Protein AF-A0A3E1ER73-F1 (afdb_monomer_lite)

Structure (mmCIF, N/CA/C/O backbone):
data_AF-A0A3E1ER73-F1
#
_entry.id   AF-A0A3E1ER73-F1
#
loop_
_atom_site.group_PDB
_atom_site.id
_atom_site.type_symbol
_atom_site.label_atom_id
_atom_site.label_alt_id
_atom_site.label_comp_id
_atom_site.label_asym_id
_atom_site.label_entity_id
_atom_site.label_seq_id
_atom_site.pdbx_PDB_ins_code
_atom_site.Cartn_x
_atom_site.Cartn_y
_atom_site.Cartn_z
_atom_site.occupancy
_atom_site.B_iso_or_equiv
_atom_site.auth_seq_id
_atom_site.auth_comp_id
_atom_site.auth_asym_id
_atom_site.auth_atom_id
_atom_site.pdbx_PDB_model_num
ATOM 1 N N . MET A 1 1 ? -2.508 5.235 -1.436 1.00 61.06 1 MET A N 1
ATOM 2 C CA . MET A 1 1 ? -1.107 4.913 -1.070 1.00 61.06 1 MET A CA 1
ATOM 3 C C . MET A 1 1 ? -0.558 3.942 -2.096 1.00 61.06 1 MET A C 1
ATOM 5 O O . MET A 1 1 ? -1.383 3.211 -2.643 1.00 61.06 1 MET A O 1
ATOM 9 N N . GLU A 1 2 ? 0.737 4.013 -2.421 1.00 75.44 2 GLU A N 1
ATOM 10 C CA . GLU A 1 2 ?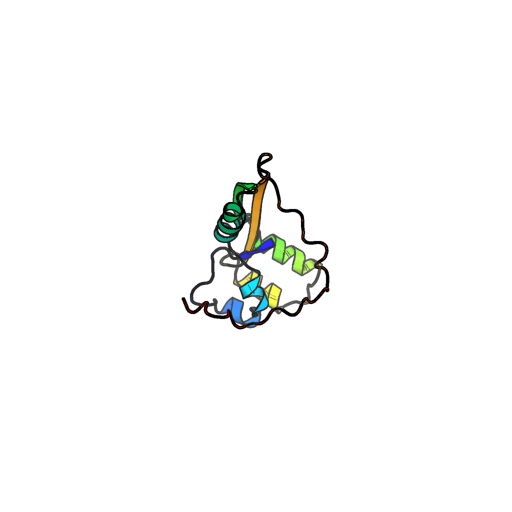 1.402 3.049 -3.317 1.00 75.44 2 GLU A CA 1
ATOM 11 C C . GLU A 1 2 ? 1.286 1.654 -2.718 1.00 75.44 2 GLU A C 1
ATOM 13 O O . GLU A 1 2 ? 1.364 1.490 -1.499 1.00 75.44 2 GLU A O 1
ATOM 18 N N . VAL A 1 3 ? 0.972 0.683 -3.561 1.00 81.62 3 VAL A N 1
ATOM 19 C CA . VAL A 1 3 ? 0.449 -0.607 -3.119 1.00 81.62 3 VAL A CA 1
ATOM 20 C C . VAL A 1 3 ? 0.547 -1.644 -4.220 1.00 81.62 3 VAL A C 1
ATOM 22 O O . VAL A 1 3 ? 0.781 -1.331 -5.391 1.00 81.62 3 VAL A O 1
ATOM 25 N N . LEU A 1 4 ? 0.271 -2.876 -3.809 1.00 80.62 4 LEU A N 1
ATOM 26 C CA . LEU A 1 4 ? 0.076 -4.009 -4.684 1.00 80.62 4 LEU A CA 1
ATOM 27 C C . LEU A 1 4 ? -1.367 -4.139 -5.184 1.00 80.62 4 LEU A C 1
ATOM 29 O O . LEU A 1 4 ? -2.314 -3.780 -4.485 1.00 80.62 4 LEU A O 1
ATOM 33 N N . THR A 1 5 ? -1.543 -4.720 -6.369 1.00 79.31 5 THR A N 1
ATOM 34 C CA . THR A 1 5 ? -2.850 -5.177 -6.866 1.00 79.31 5 THR A CA 1
ATOM 35 C C . THR A 1 5 ? -3.342 -6.405 -6.089 1.00 79.31 5 THR A C 1
ATOM 37 O O . THR A 1 5 ? -4.526 -6.488 -5.764 1.00 79.31 5 THR A O 1
ATOM 40 N N . ASP A 1 6 ? -2.431 -7.317 -5.737 1.00 83.25 6 ASP A N 1
ATOM 41 C CA . ASP A 1 6 ? -2.669 -8.500 -4.897 1.00 83.25 6 ASP A CA 1
ATOM 42 C C . ASP A 1 6 ? -1.445 -8.782 -4.006 1.00 83.25 6 ASP A C 1
ATOM 44 O O . ASP A 1 6 ? -0.346 -8.327 -4.317 1.00 83.25 6 ASP A O 1
ATOM 48 N N . GLU A 1 7 ? -1.611 -9.504 -2.895 1.00 86.69 7 GLU A N 1
ATOM 49 C CA . GLU A 1 7 ? -0.478 -9.847 -2.026 1.00 86.69 7 GLU A CA 1
ATOM 50 C C . GLU A 1 7 ? 0.552 -10.701 -2.776 1.00 86.69 7 GLU A C 1
ATOM 52 O O . GLU A 1 7 ? 0.225 -11.641 -3.501 1.00 86.69 7 GLU A O 1
ATOM 57 N N . MET A 1 8 ? 1.828 -10.384 -2.577 1.00 82.00 8 MET A N 1
ATOM 58 C CA . MET A 1 8 ? 2.925 -11.130 -3.182 1.00 82.00 8 MET A CA 1
ATOM 59 C C . MET A 1 8 ? 3.358 -12.260 -2.251 1.00 82.00 8 MET A C 1
ATOM 61 O O . MET A 1 8 ? 4.147 -12.041 -1.336 1.00 82.00 8 MET A O 1
ATOM 65 N N . GLU A 1 9 ? 2.824 -13.462 -2.473 1.00 70.50 9 GLU A N 1
ATOM 66 C CA . GLU A 1 9 ? 3.068 -14.615 -1.591 1.00 70.50 9 GLU A CA 1
ATOM 67 C C . GLU A 1 9 ? 4.247 -15.499 -2.039 1.00 70.50 9 GLU A C 1
ATOM 69 O O . GLU A 1 9 ? 4.930 -16.064 -1.187 1.00 70.50 9 GLU A O 1
ATOM 74 N N . ASP A 1 10 ? 4.546 -15.570 -3.345 1.00 69.56 10 ASP A N 1
ATOM 75 C CA . ASP A 1 10 ? 5.450 -16.605 -3.877 1.00 69.56 10 ASP A CA 1
ATOM 76 C C . ASP A 1 10 ? 6.675 -16.074 -4.637 1.00 69.56 10 ASP A C 1
ATOM 78 O O . ASP A 1 10 ? 7.819 -16.313 -4.242 1.00 69.56 10 ASP A O 1
ATOM 82 N N . VAL A 1 11 ? 6.472 -15.395 -5.772 1.00 81.31 11 VAL A N 1
ATOM 83 C CA . VAL A 1 11 ? 7.566 -15.030 -6.686 1.00 81.31 11 VAL A CA 1
ATOM 84 C C . VAL A 1 11 ? 7.455 -13.574 -7.100 1.00 81.31 11 VAL A C 1
ATOM 86 O O . VAL A 1 11 ? 6.492 -13.170 -7.746 1.00 81.31 11 VAL A O 1
ATOM 89 N N . LEU A 1 12 ? 8.495 -12.804 -6.781 1.00 84.81 12 LEU A N 1
ATOM 90 C CA . LEU A 1 12 ? 8.686 -11.442 -7.267 1.00 84.81 12 LEU A CA 1
ATOM 91 C C . LEU A 1 12 ? 8.869 -11.450 -8.800 1.00 84.81 12 LEU A C 1
ATOM 93 O O . LEU A 1 12 ? 9.846 -12.050 -9.278 1.00 84.81 12 LEU A O 1
ATOM 97 N N . PRO A 1 13 ? 7.972 -10.798 -9.573 1.00 88.56 13 PRO A N 1
ATOM 98 C CA . PRO A 1 13 ? 8.114 -10.663 -11.017 1.00 88.56 13 PRO A CA 1
ATOM 99 C C . PRO A 1 13 ? 9.475 -10.085 -11.408 1.00 88.56 13 PRO A C 1
ATOM 101 O O . PRO A 1 13 ? 9.998 -9.189 -10.745 1.00 88.56 13 PRO A O 1
ATOM 104 N N . GLU A 1 14 ? 10.051 -10.596 -12.500 1.00 89.19 14 GLU A N 1
ATOM 105 C CA . GLU A 1 14 ? 11.415 -10.251 -12.929 1.00 89.19 14 GLU A CA 1
ATOM 106 C C . GLU A 1 14 ? 11.610 -8.740 -13.084 1.00 89.19 14 GLU A C 1
ATOM 108 O O . GLU A 1 14 ? 12.609 -8.192 -12.623 1.00 89.19 14 GLU A O 1
ATOM 113 N N . HIS A 1 15 ? 10.629 -8.056 -13.680 1.00 89.75 15 HIS A N 1
ATOM 114 C CA . HIS A 1 15 ? 10.697 -6.621 -13.945 1.00 89.75 15 HIS A CA 1
ATOM 115 C C . HIS A 1 15 ? 10.684 -5.768 -12.674 1.00 89.75 15 HIS A C 1
ATOM 117 O O . HIS A 1 15 ? 11.115 -4.624 -12.732 1.00 89.75 15 HIS A O 1
ATOM 123 N N . LEU A 1 16 ? 10.254 -6.307 -11.528 1.00 90.00 16 LEU A N 1
ATOM 124 C CA . LEU A 1 16 ? 10.272 -5.592 -10.251 1.00 90.00 16 LEU A CA 1
ATOM 125 C C . LEU A 1 16 ? 11.613 -5.736 -9.516 1.00 90.00 16 LEU A C 1
ATOM 127 O O . LEU A 1 16 ? 11.948 -4.888 -8.693 1.00 90.00 16 LEU A O 1
ATOM 131 N N . ARG A 1 17 ? 12.418 -6.768 -9.809 1.00 88.31 17 ARG A N 1
ATOM 132 C CA . ARG A 1 17 ? 13.592 -7.142 -8.992 1.00 88.31 17 ARG A CA 1
ATOM 133 C C . ARG A 1 17 ? 14.643 -6.055 -8.827 1.00 88.31 17 ARG A C 1
ATOM 135 O O . ARG A 1 17 ? 15.258 -5.974 -7.773 1.00 88.31 17 ARG A O 1
ATOM 142 N N . ALA A 1 18 ? 14.878 -5.255 -9.864 1.00 85.88 18 ALA A N 1
ATOM 143 C CA . ALA A 1 18 ? 15.914 -4.222 -9.837 1.00 85.88 18 ALA A CA 1
ATOM 144 C C . ALA A 1 18 ? 15.552 -3.025 -8.940 1.00 85.88 18 ALA A C 1
ATOM 146 O O . ALA A 1 18 ? 16.434 -2.264 -8.551 1.00 85.88 18 ALA A O 1
ATOM 147 N N . TRP A 1 19 ? 14.264 -2.857 -8.637 1.00 88.81 19 TRP A N 1
ATOM 148 C CA . TRP A 1 19 ? 13.731 -1.765 -7.822 1.00 88.81 19 TRP A CA 1
ATOM 149 C C . TRP A 1 19 ? 13.231 -2.241 -6.451 1.00 88.81 19 TRP A C 1
ATOM 151 O O . TRP A 1 19 ? 13.211 -1.467 -5.499 1.00 88.81 19 TRP A O 1
ATOM 161 N N . TRP A 1 20 ? 12.845 -3.512 -6.336 1.00 86.81 20 TRP A N 1
ATOM 162 C CA . TRP A 1 20 ? 12.260 -4.077 -5.127 1.00 86.81 20 TRP A CA 1
ATOM 163 C C . TRP A 1 20 ? 13.276 -4.214 -3.988 1.00 86.81 20 TRP A C 1
ATOM 165 O O . TRP A 1 20 ? 14.303 -4.880 -4.130 1.00 86.81 20 TRP A O 1
ATOM 175 N N . THR A 1 21 ? 12.953 -3.646 -2.829 1.00 85.88 21 THR A N 1
ATOM 176 C CA . THR A 1 21 ? 13.719 -3.777 -1.582 1.00 85.88 21 THR A CA 1
ATOM 177 C C . THR A 1 21 ? 12.843 -4.337 -0.455 1.00 85.88 21 THR A C 1
ATOM 179 O O . THR A 1 21 ? 11.637 -4.540 -0.617 1.00 85.88 21 THR A O 1
ATOM 182 N N . GLU A 1 22 ? 13.442 -4.599 0.710 1.00 74.00 22 GLU A N 1
ATOM 183 C CA . GLU A 1 22 ? 12.699 -5.047 1.898 1.00 74.00 22 GLU A CA 1
ATOM 184 C C . GLU A 1 22 ? 11.661 -4.014 2.373 1.00 74.00 22 GLU A C 1
ATOM 186 O O . GLU A 1 22 ? 10.636 -4.391 2.938 1.00 74.00 22 GLU A O 1
ATOM 191 N N . GLU A 1 23 ? 11.858 -2.722 2.087 1.00 78.25 23 GLU A N 1
ATOM 192 C CA . GLU A 1 23 ? 10.910 -1.671 2.468 1.00 78.25 23 GLU A CA 1
ATOM 193 C C . GLU A 1 23 ? 9.569 -1.802 1.732 1.00 78.25 23 GLU A C 1
ATOM 195 O O . GLU A 1 23 ? 8.512 -1.650 2.352 1.00 78.25 23 GLU A O 1
ATOM 200 N N . GLN A 1 24 ? 9.580 -2.141 0.435 1.00 79.38 24 GLN A N 1
ATOM 201 C CA . GLN A 1 24 ? 8.349 -2.370 -0.334 1.00 79.38 24 GLN A CA 1
ATOM 202 C C . GLN A 1 24 ? 7.587 -3.588 0.191 1.00 79.38 24 GLN A C 1
ATOM 204 O O . GLN A 1 24 ? 6.363 -3.540 0.299 1.00 79.38 24 GLN A O 1
ATOM 209 N N . LEU A 1 25 ? 8.298 -4.648 0.594 1.00 72.88 25 LEU A N 1
ATOM 210 C CA . LEU A 1 25 ? 7.685 -5.857 1.152 1.00 72.88 25 LEU A CA 1
ATOM 211 C C . LEU A 1 25 ? 6.852 -5.565 2.410 1.00 72.88 25 LEU A C 1
ATOM 213 O O . LEU A 1 25 ? 5.824 -6.199 2.628 1.00 72.88 25 LEU A O 1
ATOM 217 N N . TRP A 1 26 ? 7.293 -4.629 3.252 1.00 76.38 26 TRP A N 1
ATOM 218 C CA . TRP A 1 26 ? 6.607 -4.318 4.511 1.00 76.38 26 TRP A CA 1
ATOM 219 C C . TRP A 1 26 ? 5.527 -3.247 4.390 1.00 76.38 26 TRP A C 1
ATOM 221 O O . TRP A 1 26 ? 4.751 -3.068 5.329 1.00 76.38 26 TRP A O 1
ATOM 231 N N . SER A 1 27 ? 5.508 -2.495 3.291 1.00 80.81 27 SER A N 1
ATOM 232 C CA . SER A 1 27 ? 4.666 -1.303 3.162 1.00 80.81 27 SER A CA 1
ATOM 233 C C . SER A 1 27 ? 3.603 -1.409 2.073 1.00 80.81 27 SER A C 1
ATOM 235 O O . SER A 1 27 ? 2.568 -0.743 2.178 1.00 80.81 27 SER A O 1
ATOM 237 N N . PHE A 1 28 ? 3.806 -2.244 1.051 1.00 88.81 28 PHE A N 1
ATOM 238 C CA . PHE A 1 28 ? 2.862 -2.364 -0.050 1.00 88.81 28 PHE A CA 1
ATOM 239 C C . PHE A 1 28 ? 1.896 -3.520 0.181 1.00 88.81 28 PHE A C 1
ATOM 241 O O . PHE A 1 28 ? 2.286 -4.681 0.236 1.00 88.81 28 PHE A O 1
ATOM 248 N N . HIS A 1 29 ? 0.609 -3.190 0.251 1.00 91.44 29 HIS A N 1
ATOM 249 C CA . HIS A 1 29 ? -0.456 -4.156 0.495 1.00 91.44 29 HIS A CA 1
ATOM 250 C C . HIS A 1 29 ? -1.662 -3.904 -0.400 1.00 91.44 29 HIS A C 1
ATOM 252 O O . HIS A 1 29 ? -2.019 -2.759 -0.673 1.00 91.44 29 HIS A O 1
ATOM 258 N N . SER A 1 30 ? -2.318 -4.983 -0.802 1.00 93.06 30 SER A N 1
ATOM 259 C CA . SER A 1 30 ? -3.519 -4.995 -1.632 1.00 93.06 30 SER A CA 1
ATOM 260 C C . SER A 1 30 ? -4.723 -4.309 -0.986 1.00 93.06 30 SER A C 1
ATOM 262 O O . SER A 1 30 ? -4.834 -4.183 0.239 1.00 93.06 30 SER A O 1
ATOM 264 N N . ALA A 1 31 ? -5.703 -3.931 -1.814 1.00 94.62 31 ALA A N 1
ATOM 265 C CA . ALA A 1 31 ? -6.997 -3.429 -1.341 1.00 94.62 31 ALA A CA 1
ATOM 266 C C . ALA A 1 31 ? -7.658 -4.405 -0.352 1.00 94.62 31 ALA A C 1
ATOM 268 O O . ALA A 1 31 ? -8.203 -4.003 0.679 1.00 94.62 31 ALA A O 1
ATOM 269 N N . ALA A 1 32 ? -7.572 -5.704 -0.653 1.00 94.50 32 ALA A N 1
ATOM 270 C CA . ALA A 1 32 ? -8.127 -6.763 0.175 1.00 94.50 32 ALA A CA 1
ATOM 271 C C . ALA A 1 32 ? -7.422 -6.851 1.534 1.00 94.50 32 ALA A C 1
ATOM 273 O O . ALA A 1 32 ? -8.084 -7.021 2.562 1.00 94.50 32 ALA A O 1
ATOM 274 N N . TRP A 1 33 ? -6.097 -6.701 1.564 1.00 94.50 33 TRP A N 1
ATOM 275 C CA . TRP A 1 33 ? -5.348 -6.639 2.812 1.00 94.50 33 TRP A CA 1
ATOM 276 C C . TRP A 1 33 ? -5.746 -5.424 3.644 1.00 94.50 33 TRP A C 1
ATOM 278 O O . TRP A 1 33 ? -6.089 -5.597 4.813 1.00 94.50 33 TRP A O 1
ATOM 288 N N . TRP A 1 34 ? -5.810 -4.227 3.049 1.00 94.62 34 TRP A N 1
ATOM 289 C CA . TRP A 1 34 ? -6.202 -3.015 3.777 1.00 94.62 34 TRP A CA 1
ATOM 290 C C . TRP A 1 34 ? -7.614 -3.114 4.343 1.00 94.62 34 TRP A C 1
ATOM 292 O O . TRP A 1 34 ? -7.834 -2.772 5.507 1.00 94.62 34 TRP A O 1
ATOM 302 N N . ARG A 1 35 ? -8.553 -3.661 3.559 1.00 95.75 35 ARG A N 1
ATOM 303 C CA . ARG A 1 35 ? -9.911 -3.959 4.021 1.00 95.75 35 ARG A CA 1
ATOM 304 C C . ARG A 1 35 ? -9.882 -4.825 5.275 1.00 95.75 35 ARG A C 1
ATOM 306 O O . ARG A 1 35 ? -10.467 -4.443 6.283 1.00 95.75 35 ARG A O 1
ATOM 313 N N . ARG A 1 36 ? -9.184 -5.967 5.231 1.00 95.19 36 ARG A N 1
ATOM 314 C CA . ARG A 1 36 ? -9.060 -6.877 6.383 1.00 95.19 36 ARG A CA 1
ATOM 315 C C . ARG A 1 36 ? -8.384 -6.194 7.570 1.00 95.19 36 ARG A C 1
ATOM 317 O O . ARG A 1 36 ? -8.808 -6.386 8.705 1.00 95.19 36 ARG A O 1
ATOM 324 N N . HIS A 1 37 ? -7.334 -5.416 7.325 1.00 94.31 37 HIS A N 1
ATOM 325 C CA . HIS A 1 37 ? -6.564 -4.759 8.373 1.00 94.31 37 HIS A CA 1
ATOM 326 C C . HIS A 1 37 ? -7.414 -3.752 9.153 1.00 94.31 37 HIS A C 1
ATOM 328 O O . HIS A 1 37 ? -7.427 -3.777 10.382 1.00 94.31 37 HIS A O 1
ATOM 334 N N . TRP A 1 38 ? -8.162 -2.903 8.449 1.00 95.06 38 TRP A N 1
ATOM 335 C CA . TRP A 1 38 ? -9.043 -1.914 9.069 1.00 95.06 38 TRP A CA 1
ATOM 336 C C . TRP A 1 38 ? -10.267 -2.561 9.719 1.00 95.06 38 TRP A C 1
ATOM 338 O O . TRP A 1 38 ? -10.611 -2.200 10.844 1.00 95.06 38 TRP A O 1
ATOM 348 N N . ASP A 1 39 ? -10.883 -3.548 9.065 1.00 94.31 39 ASP A N 1
ATOM 349 C CA . ASP A 1 39 ? -12.056 -4.257 9.590 1.00 94.31 39 ASP A CA 1
ATOM 350 C C . ASP A 1 39 ? -11.763 -4.931 10.942 1.00 94.31 39 ASP A C 1
ATOM 352 O O . ASP A 1 39 ? -12.535 -4.799 11.893 1.00 94.31 39 ASP A O 1
ATOM 356 N N . ARG A 1 40 ? -10.572 -5.530 11.093 1.00 94.94 40 ARG A N 1
ATOM 357 C CA . ARG A 1 40 ? -10.111 -6.154 12.349 1.00 94.94 40 ARG A CA 1
ATOM 358 C C . ARG A 1 40 ? -10.081 -5.216 13.551 1.00 94.94 40 ARG A C 1
ATOM 360 O O . ARG A 1 40 ? -10.116 -5.694 14.682 1.00 94.94 40 ARG A O 1
ATOM 367 N N . THR A 1 41 ? -9.977 -3.907 13.333 1.00 93.00 41 THR A N 1
ATOM 368 C CA . THR A 1 41 ? -9.975 -2.935 14.434 1.00 93.00 41 THR A CA 1
ATOM 369 C C . THR A 1 41 ? -11.354 -2.791 15.071 1.00 93.00 41 THR A C 1
ATOM 371 O O . THR A 1 41 ? -11.457 -2.375 16.221 1.00 93.00 41 THR A O 1
ATOM 374 N N . GLY A 1 42 ? -12.420 -3.083 14.317 1.00 94.06 42 GLY A N 1
ATOM 375 C CA . GLY A 1 42 ? -13.794 -2.805 14.715 1.00 94.06 42 GLY A CA 1
ATOM 376 C C . GLY A 1 42 ? -14.122 -1.314 14.852 1.00 94.06 42 GLY A C 1
ATOM 377 O O . GLY A 1 42 ? -15.226 -1.004 15.269 1.00 94.06 42 GLY A O 1
ATOM 378 N N . ILE A 1 43 ? -13.213 -0.388 14.514 1.00 95.50 43 ILE A N 1
ATOM 379 C CA . ILE A 1 43 ? -13.388 1.070 14.692 1.00 95.50 43 ILE A CA 1
ATOM 380 C C . ILE A 1 43 ? -14.121 1.708 13.506 1.00 95.50 43 ILE A C 1
ATOM 382 O O . ILE A 1 43 ? -14.810 2.722 13.649 1.00 95.50 43 ILE A O 1
ATOM 386 N N . VAL A 1 44 ? -13.957 1.132 12.319 1.00 95.94 44 VAL A N 1
ATOM 387 C CA . VAL A 1 44 ? -14.413 1.697 11.048 1.00 95.94 44 VAL A CA 1
ATOM 388 C C . VAL A 1 44 ? -15.332 0.694 10.358 1.00 95.94 44 VAL A C 1
ATOM 390 O O . VAL A 1 44 ? -15.092 -0.509 10.383 1.00 95.94 44 VAL A O 1
ATOM 393 N N . GLU A 1 45 ? -16.413 1.178 9.760 1.00 95.94 45 GLU A N 1
ATOM 394 C CA . GLU A 1 45 ? -17.169 0.447 8.748 1.00 95.94 45 GLU A CA 1
ATOM 395 C C . GLU A 1 45 ? -16.560 0.752 7.378 1.00 95.94 45 GLU A C 1
ATOM 397 O O . GLU A 1 45 ? -16.482 1.916 6.988 1.00 95.94 45 GLU A O 1
ATOM 402 N N . ILE A 1 46 ? -16.096 -0.277 6.666 1.00 97.44 46 ILE A N 1
ATOM 403 C CA . ILE A 1 46 ? -15.540 -0.125 5.317 1.00 97.44 46 ILE A CA 1
ATOM 404 C C . ILE A 1 46 ? -16.688 0.104 4.331 1.00 97.44 46 ILE A C 1
ATOM 406 O O . ILE A 1 46 ? -17.531 -0.777 4.161 1.00 97.44 46 ILE A O 1
ATOM 410 N N . GLU A 1 47 ? -16.679 1.242 3.645 1.00 96.75 47 GLU A N 1
ATOM 411 C CA . GLU A 1 47 ? -17.606 1.542 2.549 1.00 96.75 47 GLU A CA 1
ATOM 412 C C . GLU A 1 47 ? -17.035 1.042 1.218 1.00 96.75 47 GLU A C 1
ATOM 414 O O . GLU A 1 47 ? -17.719 0.349 0.475 1.00 96.75 47 GLU A O 1
ATOM 419 N N . GLU A 1 48 ? -15.754 1.318 0.960 1.00 96.31 48 GLU A N 1
ATOM 420 C CA . GLU A 1 48 ? -15.055 0.914 -0.262 1.00 96.31 48 GLU A CA 1
ATOM 421 C C . GLU A 1 48 ? -13.615 0.508 0.043 1.00 96.31 48 GLU A C 1
ATOM 423 O O . GLU A 1 48 ? -12.962 1.083 0.916 1.00 96.31 48 GLU A O 1
ATOM 428 N N . ALA A 1 49 ? -13.108 -0.477 -0.694 1.00 95.94 49 ALA A N 1
ATOM 429 C CA . ALA A 1 49 ? -11.700 -0.860 -0.682 1.00 95.94 49 ALA A CA 1
ATOM 430 C C . ALA A 1 49 ? -11.341 -1.449 -2.048 1.00 95.94 49 ALA A C 1
ATOM 432 O O . ALA A 1 49 ? -11.613 -2.622 -2.307 1.00 95.94 49 ALA A O 1
ATOM 433 N N . ASP A 1 50 ? -10.769 -0.627 -2.922 1.00 94.94 50 ASP A N 1
ATOM 434 C CA . ASP A 1 50 ? -10.504 -0.976 -4.313 1.00 94.94 50 ASP A CA 1
ATOM 435 C C . ASP A 1 50 ? -9.190 -0.389 -4.840 1.00 94.94 50 ASP A C 1
ATOM 437 O O . ASP A 1 50 ? -8.546 0.467 -4.224 1.00 94.94 50 ASP A O 1
ATOM 441 N N . MET A 1 51 ? -8.776 -0.891 -6.002 1.00 93.06 51 MET A N 1
ATOM 442 C CA . MET A 1 51 ? -7.702 -0.286 -6.779 1.00 93.06 51 MET A CA 1
ATOM 443 C C . MET A 1 51 ? -8.233 0.967 -7.472 1.00 93.06 51 MET A C 1
ATOM 445 O O . MET A 1 51 ? -9.269 0.938 -8.139 1.00 93.06 51 MET A O 1
ATOM 449 N N . LEU A 1 52 ? -7.489 2.064 -7.378 1.00 91.50 52 LEU A N 1
ATOM 450 C CA . LEU A 1 52 ? -7.761 3.261 -8.153 1.00 91.50 52 LEU A CA 1
ATOM 451 C C . LEU A 1 52 ? -7.490 2.969 -9.634 1.00 91.50 52 LEU A C 1
ATOM 453 O O . LEU A 1 52 ? -6.366 2.630 -10.014 1.00 91.50 52 LEU A O 1
ATOM 457 N N . SER A 1 53 ? -8.506 3.146 -10.480 1.00 90.25 53 SER A N 1
ATOM 458 C CA . SER A 1 53 ? -8.367 2.987 -11.932 1.00 90.25 53 SER A CA 1
ATOM 459 C C . SER A 1 53 ? -7.265 3.898 -12.472 1.00 90.25 53 SER A C 1
ATOM 461 O O . SER A 1 53 ? -7.219 5.078 -12.125 1.00 90.25 53 SER A O 1
ATOM 463 N N . ASP A 1 54 ? -6.379 3.365 -13.317 1.00 92.50 54 ASP A N 1
ATOM 464 C CA . ASP A 1 54 ? -5.179 4.060 -13.812 1.00 92.50 54 ASP A CA 1
ATOM 465 C C . ASP A 1 54 ? -4.260 4.588 -12.682 1.00 92.50 54 ASP A C 1
ATOM 467 O O . ASP A 1 54 ? -3.591 5.613 -12.834 1.00 92.50 54 ASP A O 1
ATOM 471 N N . GLY A 1 55 ? -4.237 3.928 -11.518 1.00 92.88 55 GLY A N 1
ATOM 472 C CA . GLY A 1 55 ? -3.391 4.317 -10.386 1.00 92.88 55 GLY A CA 1
ATOM 473 C C . GLY A 1 55 ? -1.901 4.333 -10.736 1.00 92.88 55 GLY A C 1
ATOM 474 O O . GLY A 1 55 ? -1.220 5.314 -10.452 1.00 92.88 55 GLY A O 1
ATOM 475 N N . TRP A 1 56 ? -1.419 3.308 -11.444 1.00 94.88 56 TRP A N 1
ATOM 476 C CA . TRP A 1 56 ? -0.027 3.223 -11.904 1.00 94.88 56 TRP A CA 1
ATOM 477 C C . TRP A 1 56 ? 0.362 4.369 -12.849 1.00 94.88 56 TRP A C 1
ATOM 479 O O . TRP A 1 56 ? 1.478 4.872 -12.780 1.00 94.88 56 TRP A O 1
ATOM 489 N N . ARG A 1 57 ? -0.569 4.845 -13.692 1.00 96.38 57 ARG A N 1
ATOM 490 C CA . ARG A 1 57 ? -0.322 5.987 -14.588 1.00 96.38 57 ARG A CA 1
ATOM 491 C C . ARG A 1 57 ? -0.166 7.279 -13.808 1.00 96.38 57 ARG A C 1
ATOM 493 O O . ARG A 1 57 ? 0.731 8.051 -14.100 1.00 96.38 57 ARG A O 1
ATOM 500 N N . ARG A 1 58 ? -1.000 7.491 -12.786 1.00 95.81 58 ARG A N 1
ATOM 501 C CA . ARG A 1 58 ? -0.885 8.664 -11.903 1.00 95.81 58 ARG A CA 1
ATOM 502 C C . ARG A 1 58 ? 0.431 8.665 -11.138 1.00 95.81 58 ARG A C 1
ATOM 504 O O . ARG A 1 58 ? 1.026 9.724 -10.972 1.00 95.81 58 ARG A O 1
ATOM 511 N N . TRP A 1 59 ? 0.878 7.492 -10.695 1.00 94.81 59 TRP A N 1
ATOM 512 C CA . TRP A 1 59 ? 2.186 7.331 -10.069 1.00 94.81 59 TRP A CA 1
ATOM 513 C C . TRP A 1 59 ? 3.312 7.669 -11.056 1.00 94.81 59 TRP A C 1
ATOM 515 O O . TRP A 1 59 ? 4.153 8.517 -10.764 1.00 94.81 59 TRP A O 1
ATOM 525 N N 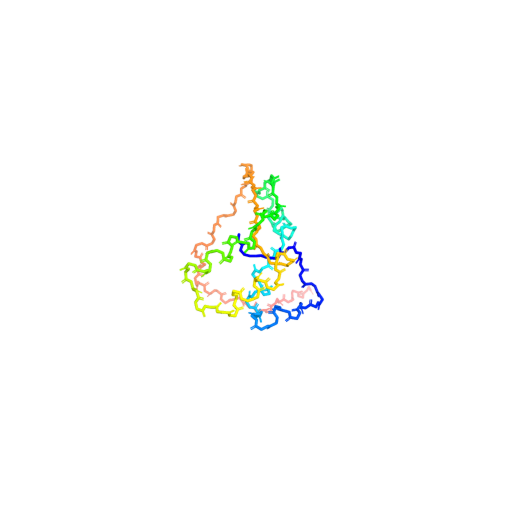. LEU A 1 60 ? 3.266 7.106 -12.264 1.00 96.31 60 LEU A N 1
ATOM 526 C CA . LEU A 1 60 ? 4.236 7.391 -13.319 1.00 96.31 60 LEU A CA 1
ATOM 527 C C . LEU A 1 60 ? 4.271 8.880 -13.708 1.00 96.31 60 LEU A C 1
ATOM 529 O O . LEU A 1 60 ? 5.347 9.461 -13.837 1.00 96.31 60 LEU A O 1
ATOM 533 N N . ASP A 1 61 ? 3.108 9.513 -13.869 1.00 96.88 61 ASP A N 1
ATOM 534 C CA . ASP A 1 61 ? 2.990 10.938 -14.190 1.00 96.88 61 ASP A CA 1
ATOM 535 C C . ASP A 1 61 ? 3.580 11.811 -13.078 1.00 96.88 61 ASP A C 1
ATOM 537 O O . ASP A 1 61 ? 4.289 12.776 -13.359 1.00 96.88 61 ASP A O 1
ATOM 541 N N . TRP A 1 62 ? 3.336 11.456 -11.814 1.00 95.81 62 TRP A N 1
ATOM 542 C CA . TRP A 1 62 ? 3.929 12.145 -10.673 1.00 95.81 62 TRP A CA 1
ATOM 543 C C . TRP A 1 62 ? 5.456 12.004 -10.660 1.00 95.81 62 TRP A C 1
ATOM 545 O O . TRP A 1 62 ? 6.146 13.022 -10.586 1.00 95.81 62 TRP A O 1
ATOM 555 N N . LEU A 1 63 ? 5.993 10.788 -10.818 1.00 96.06 63 LEU A N 1
ATOM 556 C CA . LEU A 1 63 ? 7.442 10.544 -10.855 1.00 96.06 63 LEU A CA 1
ATOM 557 C C . LEU A 1 63 ? 8.135 11.330 -11.963 1.00 96.06 63 LEU A C 1
ATOM 559 O O . LEU A 1 63 ? 9.168 11.948 -11.721 1.00 96.06 63 LEU A O 1
ATOM 563 N N . ARG A 1 64 ? 7.542 11.379 -13.159 1.00 96.31 64 ARG A N 1
ATOM 564 C CA . ARG A 1 64 ? 8.072 12.165 -14.284 1.00 96.31 64 ARG A CA 1
ATOM 565 C C . ARG A 1 64 ? 8.158 13.662 -13.983 1.00 96.31 64 ARG A C 1
ATOM 567 O O . ARG A 1 64 ? 8.949 14.356 -14.613 1.00 96.31 64 ARG A O 1
ATOM 574 N N . VAL A 1 65 ? 7.361 14.165 -13.041 1.00 97.56 65 VAL A N 1
ATOM 575 C CA . VAL A 1 65 ? 7.411 15.565 -12.603 1.00 97.56 65 VAL A CA 1
ATOM 576 C C . VAL A 1 65 ? 8.420 15.763 -11.474 1.00 97.56 65 VAL A C 1
ATOM 578 O O . VAL A 1 65 ? 9.191 16.720 -11.520 1.00 97.56 65 VAL A O 1
ATOM 581 N N . VAL A 1 66 ? 8.416 14.901 -10.454 1.00 97.12 66 VAL A N 1
ATOM 582 C CA . VAL A 1 66 ? 9.193 15.141 -9.222 1.00 97.12 66 VAL A CA 1
ATOM 583 C C . VAL A 1 66 ? 10.596 14.541 -9.235 1.00 97.12 66 VAL A C 1
ATOM 585 O O . VAL A 1 66 ? 11.478 15.043 -8.544 1.00 97.12 66 VAL A O 1
ATOM 588 N N . ALA A 1 67 ? 10.800 13.471 -9.998 1.00 95.81 67 ALA A N 1
ATOM 589 C CA . ALA A 1 67 ? 12.042 12.712 -10.063 1.00 95.81 67 ALA A CA 1
ATOM 590 C C . ALA A 1 67 ? 12.237 12.100 -11.468 1.00 95.81 67 ALA A C 1
ATOM 592 O O . ALA A 1 67 ? 12.360 10.881 -11.593 1.00 95.81 67 ALA A O 1
ATOM 593 N N . PRO A 1 68 ? 12.275 12.920 -12.540 1.00 94.12 68 PRO A N 1
ATOM 594 C CA . PRO A 1 68 ? 12.381 12.425 -13.918 1.00 94.12 68 PRO A CA 1
ATOM 595 C C . PRO A 1 68 ? 13.633 11.576 -14.176 1.00 94.12 68 PRO A C 1
ATOM 597 O O . PRO A 1 68 ? 13.607 10.696 -15.032 1.00 94.12 68 PRO A O 1
ATOM 600 N N . ASP A 1 69 ? 14.709 11.808 -13.421 1.00 96.44 69 ASP A N 1
ATOM 601 C CA . ASP A 1 69 ? 15.972 11.077 -13.555 1.00 96.44 69 ASP A CA 1
ATOM 602 C C . ASP A 1 69 ? 15.973 9.723 -12.817 1.00 96.44 69 ASP A C 1
ATOM 604 O O . ASP A 1 69 ? 16.943 8.967 -12.910 1.00 96.44 69 ASP A O 1
ATOM 608 N N . ASN A 1 70 ? 14.892 9.372 -12.104 1.00 94.50 70 ASN A N 1
ATOM 609 C CA . ASN A 1 70 ? 14.716 8.058 -11.481 1.00 94.50 70 ASN A CA 1
ATOM 610 C C . ASN A 1 70 ? 14.312 7.006 -12.532 1.00 94.50 70 ASN A C 1
ATOM 612 O O . ASN A 1 70 ? 13.215 6.446 -12.518 1.00 94.50 70 ASN A O 1
ATOM 616 N N . ALA A 1 71 ? 15.223 6.753 -13.473 1.00 94.19 71 ALA A N 1
ATOM 617 C CA . ALA A 1 71 ? 15.003 5.862 -14.610 1.00 94.19 71 ALA A CA 1
ATOM 618 C C . ALA A 1 71 ? 14.665 4.422 -14.189 1.00 94.19 71 ALA A C 1
ATOM 620 O O . ALA A 1 71 ? 13.940 3.734 -14.906 1.00 94.19 71 ALA A O 1
ATOM 621 N N . THR A 1 72 ? 15.162 3.977 -13.031 1.00 93.81 72 THR A N 1
ATOM 622 C CA . THR A 1 72 ? 14.871 2.647 -12.484 1.00 93.81 72 THR A CA 1
ATOM 623 C C . THR A 1 72 ? 13.386 2.503 -12.166 1.00 93.81 72 THR A C 1
ATOM 625 O O . THR A 1 72 ? 12.736 1.617 -12.709 1.00 93.81 72 THR A O 1
ATOM 628 N N . GLU A 1 73 ? 12.826 3.377 -11.329 1.00 93.06 73 GLU A N 1
ATOM 629 C CA . GLU A 1 73 ? 11.421 3.279 -10.916 1.00 93.06 73 GLU A CA 1
ATOM 630 C C . GLU A 1 73 ? 10.454 3.591 -12.064 1.00 93.06 73 GLU A C 1
ATOM 632 O O . GLU A 1 73 ? 9.460 2.890 -12.250 1.00 93.06 73 GLU A O 1
ATOM 637 N N . VAL A 1 74 ? 10.790 4.582 -12.898 1.00 95.25 74 VAL A N 1
ATOM 638 C CA . VAL A 1 74 ? 10.040 4.888 -14.125 1.00 95.25 74 VAL A CA 1
ATOM 639 C C . VAL A 1 74 ? 9.966 3.657 -15.032 1.00 95.25 74 VAL A C 1
ATOM 641 O O . VAL A 1 74 ? 8.874 3.269 -15.445 1.00 95.25 74 VAL A O 1
ATOM 644 N N . GLY A 1 75 ? 11.105 3.008 -15.296 1.00 95.50 75 GLY A N 1
ATOM 645 C CA . GLY A 1 75 ? 11.160 1.809 -16.131 1.00 95.50 75 GLY A CA 1
ATOM 646 C C . GLY A 1 75 ? 10.392 0.632 -15.530 1.00 95.50 75 GLY A C 1
ATOM 647 O O . GLY A 1 75 ? 9.740 -0.111 -16.262 1.00 95.50 75 GLY A O 1
ATOM 648 N N . VAL A 1 76 ? 10.411 0.485 -14.203 1.00 94.88 76 VAL A N 1
ATOM 649 C CA . VAL A 1 76 ? 9.640 -0.549 -13.503 1.00 94.88 76 VAL A CA 1
ATOM 650 C C . VAL A 1 76 ? 8.137 -0.336 -13.646 1.00 94.88 76 VAL A C 1
ATOM 652 O O . VAL A 1 76 ? 7.431 -1.285 -13.979 1.00 94.88 76 VAL A O 1
ATOM 655 N N . LEU A 1 77 ? 7.635 0.886 -13.463 1.00 94.56 77 LEU A N 1
ATOM 656 C CA . LEU A 1 77 ? 6.207 1.175 -13.629 1.00 94.56 77 LEU A CA 1
ATOM 657 C C . LEU A 1 77 ? 5.742 1.034 -15.081 1.00 94.56 77 LEU A C 1
ATOM 659 O O . LEU A 1 77 ? 4.633 0.558 -15.329 1.00 94.56 77 LEU A O 1
ATOM 663 N N . GLU A 1 78 ? 6.582 1.420 -16.044 1.00 95.94 78 GLU A N 1
ATOM 664 C CA . GLU A 1 78 ? 6.305 1.217 -17.468 1.00 95.94 78 GLU A CA 1
ATOM 665 C C . GLU A 1 78 ? 6.265 -0.271 -17.837 1.00 95.94 78 GLU A C 1
ATOM 667 O O . GLU A 1 78 ? 5.375 -0.687 -18.579 1.00 95.94 78 GLU A O 1
ATOM 672 N N . ALA A 1 79 ? 7.191 -1.073 -17.302 1.00 95.94 79 ALA A N 1
ATOM 673 C CA . ALA A 1 79 ? 7.232 -2.515 -17.525 1.00 95.94 79 ALA A CA 1
ATOM 674 C C . ALA A 1 79 ? 6.085 -3.255 -16.820 1.00 95.94 79 ALA A C 1
ATOM 676 O O . ALA A 1 79 ? 5.541 -4.205 -17.380 1.00 95.94 79 ALA A O 1
ATOM 677 N N . ASP A 1 80 ? 5.707 -2.823 -15.613 1.00 94.69 80 ASP A N 1
ATOM 678 C CA . ASP A 1 80 ? 4.605 -3.423 -14.862 1.00 94.69 80 ASP A CA 1
ATOM 679 C C . ASP A 1 80 ? 3.241 -3.115 -15.484 1.00 94.69 80 ASP A C 1
ATOM 681 O O . ASP A 1 80 ? 2.349 -3.962 -15.464 1.00 94.69 80 ASP A O 1
ATOM 685 N N . ALA A 1 81 ? 3.075 -1.911 -16.042 1.00 94.44 81 ALA A N 1
ATOM 686 C CA . ALA A 1 81 ? 1.862 -1.462 -16.726 1.00 94.44 81 ALA A CA 1
ATOM 687 C C . ALA A 1 81 ? 0.563 -1.659 -15.911 1.00 94.44 81 ALA A C 1
ATOM 689 O O . ALA A 1 81 ? -0.521 -1.837 -16.477 1.00 94.44 81 ALA A O 1
ATOM 690 N N . GLY A 1 82 ? 0.665 -1.609 -14.579 1.00 92.12 82 GLY A N 1
ATOM 691 C CA . GLY A 1 82 ? -0.454 -1.799 -13.656 1.00 92.12 82 GLY A CA 1
ATOM 692 C C . GLY A 1 82 ? -0.813 -3.255 -13.370 1.00 92.12 82 GLY A C 1
ATOM 693 O O . GLY A 1 82 ? -1.900 -3.508 -12.852 1.00 92.12 82 GLY A O 1
ATOM 694 N N . GLY A 1 83 ? 0.050 -4.207 -13.728 1.00 91.38 83 GLY A N 1
ATOM 695 C CA . GLY A 1 83 ? -0.136 -5.618 -13.407 1.00 91.38 83 GLY A CA 1
ATOM 696 C C . GLY A 1 83 ? -0.078 -5.878 -11.903 1.00 91.38 83 GLY A C 1
ATOM 697 O O . GLY A 1 83 ? -0.935 -6.581 -11.369 1.00 91.38 83 GLY A O 1
ATOM 698 N N . HIS A 1 84 ? 0.878 -5.260 -11.208 1.00 90.75 84 HIS A N 1
ATOM 699 C CA . HIS A 1 84 ? 1.103 -5.471 -9.776 1.00 90.75 84 HIS A CA 1
ATOM 700 C C . HIS A 1 84 ? 1.130 -4.172 -8.982 1.00 90.75 84 HIS A C 1
ATOM 702 O O . HIS A 1 84 ? 0.830 -4.203 -7.796 1.00 90.75 84 HIS A O 1
ATOM 708 N N . LEU A 1 85 ? 1.494 -3.052 -9.601 1.00 93.12 85 LEU A N 1
ATOM 709 C CA . LEU A 1 85 ? 1.711 -1.783 -8.922 1.00 93.12 85 LEU A CA 1
ATOM 710 C C . LEU A 1 85 ? 0.574 -0.804 -9.200 1.00 93.12 85 LEU A C 1
ATOM 712 O O . LEU A 1 85 ? 0.060 -0.698 -10.314 1.00 93.12 85 LEU A O 1
ATOM 716 N N . GLY A 1 86 ? 0.193 -0.026 -8.190 1.00 93.94 86 GLY A N 1
ATOM 717 C CA . GLY A 1 86 ? -0.805 1.017 -8.373 1.00 93.94 86 GLY A CA 1
ATOM 718 C C . GLY A 1 86 ? -1.105 1.810 -7.113 1.00 93.94 86 GLY A C 1
ATOM 719 O O . GLY A 1 86 ? -0.273 1.950 -6.221 1.00 93.94 86 GLY A O 1
ATOM 720 N N . TYR A 1 87 ? -2.327 2.338 -7.059 1.00 93.44 87 TYR A N 1
ATOM 721 C CA . TYR A 1 87 ? -2.866 3.038 -5.900 1.00 93.44 87 TYR A CA 1
ATOM 722 C C . TYR A 1 87 ? -4.124 2.327 -5.409 1.00 93.44 87 TYR A C 1
ATOM 724 O O . TYR A 1 87 ? -4.970 1.950 -6.213 1.00 93.44 87 TYR A O 1
ATOM 732 N N . VAL A 1 88 ? -4.280 2.222 -4.091 1.00 92.62 88 VAL A N 1
ATOM 733 C CA . VAL A 1 88 ? -5.505 1.746 -3.430 1.00 92.62 88 VAL A CA 1
ATOM 734 C C . VAL A 1 88 ? -6.246 2.928 -2.838 1.00 92.62 88 VAL A C 1
ATOM 736 O O . VAL A 1 88 ? -5.639 3.872 -2.311 1.00 92.62 88 VAL A O 1
ATOM 739 N N . ARG A 1 89 ? -7.571 2.824 -2.880 1.00 92.12 89 ARG A N 1
ATOM 740 C CA . ARG A 1 89 ? -8.509 3.653 -2.141 1.00 92.12 89 ARG A CA 1
ATOM 741 C C . ARG A 1 89 ? -9.217 2.785 -1.106 1.00 92.12 89 ARG A C 1
ATOM 743 O O . ARG A 1 89 ? -9.800 1.762 -1.441 1.00 92.12 89 ARG A O 1
ATOM 750 N N . VAL A 1 90 ? -9.206 3.240 0.144 1.00 94.19 90 VAL A N 1
ATOM 751 C CA . VAL A 1 90 ? -10.067 2.702 1.202 1.00 94.19 90 VAL A CA 1
ATOM 752 C C . VAL A 1 90 ? -10.873 3.850 1.775 1.00 94.19 90 VAL A C 1
ATOM 754 O O . VAL A 1 90 ? -10.310 4.857 2.206 1.00 94.19 90 VAL A O 1
ATOM 757 N N . VAL A 1 91 ? -12.191 3.706 1.745 1.00 96.00 91 VAL A N 1
ATOM 758 C CA . VAL A 1 91 ? -13.137 4.655 2.326 1.00 96.00 91 VAL A CA 1
ATOM 759 C C . VAL A 1 91 ? -13.849 3.944 3.455 1.00 96.00 91 VAL A C 1
ATOM 761 O O . VAL A 1 91 ? -14.319 2.816 3.302 1.00 96.00 91 VAL A O 1
ATOM 764 N N . GLY A 1 92 ? -13.917 4.600 4.603 1.00 95.38 92 GLY A N 1
ATOM 765 C CA . GLY A 1 92 ? -14.608 4.042 5.742 1.00 95.38 92 GLY A CA 1
ATOM 766 C C . GLY A 1 92 ? -15.184 5.110 6.646 1.00 95.38 92 GLY A C 1
ATOM 767 O O . GLY A 1 92 ? -14.672 6.227 6.752 1.00 95.38 92 GLY A O 1
ATOM 768 N N . ARG A 1 93 ? -16.258 4.727 7.323 1.00 96.81 93 ARG A N 1
ATOM 769 C CA . ARG A 1 93 ? -16.992 5.562 8.259 1.00 96.81 93 ARG A CA 1
ATOM 770 C C . ARG A 1 93 ? -16.691 5.116 9.679 1.00 96.81 93 ARG A C 1
ATOM 772 O O . ARG A 1 93 ? -16.832 3.944 10.021 1.00 96.81 93 ARG A O 1
ATOM 779 N N . ARG A 1 94 ? -16.302 6.054 10.541 1.00 94.94 94 ARG A N 1
ATOM 780 C CA . ARG A 1 94 ? -16.087 5.753 11.961 1.00 94.94 94 ARG A CA 1
ATOM 781 C C . ARG A 1 94 ? -17.387 5.257 12.604 1.00 94.94 94 ARG A C 1
ATOM 783 O O . ARG A 1 94 ? -18.440 5.882 12.456 1.00 94.94 94 ARG A O 1
ATOM 790 N N . ARG A 1 95 ? -17.288 4.172 13.370 1.00 94.38 95 ARG A N 1
ATOM 791 C CA . ARG A 1 95 ? -18.342 3.684 14.263 1.00 94.38 95 ARG A CA 1
ATOM 792 C C . ARG A 1 95 ? -18.349 4.546 15.524 1.00 94.38 95 ARG A C 1
ATOM 794 O O . ARG A 1 95 ? -17.373 4.569 16.274 1.00 94.38 95 ARG A O 1
ATOM 801 N N . GLY A 1 96 ? -19.406 5.333 15.711 1.00 92.19 96 GLY A N 1
ATOM 802 C CA . GLY A 1 96 ? -19.485 6.337 16.781 1.00 92.19 96 GLY A CA 1
ATOM 803 C C . GLY A 1 96 ? -19.614 5.728 18.178 1.00 92.19 96 GLY A C 1
ATOM 804 O O . GLY A 1 96 ? -19.235 6.345 19.166 1.00 92.19 96 GLY A O 1
ATOM 805 N N . GLU A 1 97 ? -20.114 4.502 18.243 1.00 93.00 97 GLU A N 1
ATOM 806 C CA . GLU A 1 97 ? -20.290 3.692 19.442 1.00 93.00 97 GLU A CA 1
ATOM 807 C C . GLU A 1 97 ? -18.979 3.090 19.972 1.00 93.00 97 GLU A C 1
ATOM 809 O O . GLU A 1 97 ? -18.912 2.673 21.130 1.00 93.00 97 GLU A O 1
ATOM 814 N N . VAL A 1 98 ? -17.926 3.056 19.148 1.00 92.75 98 VAL A N 1
ATOM 815 C CA . VAL A 1 98 ? -16.647 2.442 19.508 1.00 92.75 98 VAL A CA 1
ATOM 816 C C . VAL A 1 98 ? -15.804 3.428 20.307 1.00 92.75 98 VAL A C 1
ATOM 818 O O . VAL A 1 98 ? -15.346 4.457 19.798 1.00 92.75 98 VAL 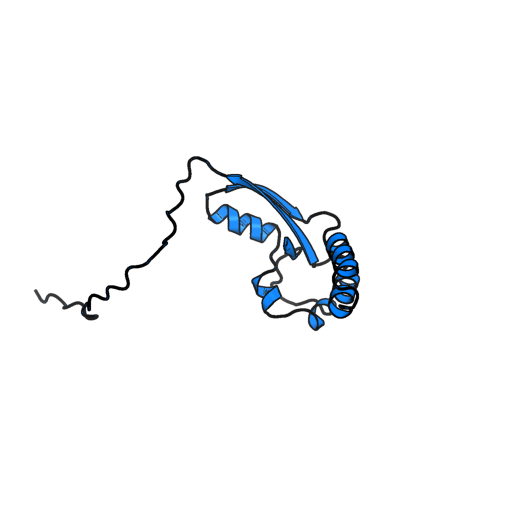A O 1
ATOM 821 N N . GLN A 1 99 ? -15.581 3.084 21.575 1.00 90.62 99 GLN A N 1
ATOM 822 C CA . GLN A 1 99 ? -14.667 3.801 22.456 1.00 90.62 99 GLN A CA 1
ATOM 823 C C . GLN A 1 99 ? -13.227 3.444 22.091 1.00 90.62 99 GLN A C 1
ATOM 825 O O . GLN A 1 99 ? -12.842 2.274 22.110 1.00 90.62 99 GLN A O 1
ATOM 830 N N . LEU A 1 100 ? -12.435 4.457 21.744 1.00 89.12 100 LEU A N 1
ATOM 831 C CA . LEU A 1 100 ? -11.011 4.283 21.489 1.00 89.12 100 LEU A CA 1
ATOM 832 C C . LEU A 1 100 ? -10.275 4.221 22.822 1.00 89.12 100 LEU A C 1
ATOM 834 O O . LEU A 1 100 ? -10.613 4.944 23.757 1.00 89.12 100 LEU A O 1
ATOM 838 N N . GLN A 1 101 ? -9.265 3.361 22.908 1.00 85.06 101 GLN A N 1
ATOM 839 C CA . GLN A 1 101 ? -8.351 3.409 24.041 1.00 85.06 101 GLN A CA 1
ATOM 840 C C . GLN A 1 101 ? -7.606 4.744 24.016 1.00 85.06 101 GLN A C 1
ATOM 842 O O . GLN A 1 101 ? -7.110 5.159 22.967 1.00 85.06 101 GLN A O 1
ATOM 847 N N . GLU A 1 102 ? -7.527 5.402 25.171 1.00 86.38 102 GLU A N 1
ATOM 848 C CA . GLU A 1 102 ? -6.687 6.586 25.327 1.00 86.38 102 GLU A CA 1
ATOM 849 C C . GLU A 1 102 ? -5.235 6.214 24.992 1.00 86.38 102 GLU A C 1
ATOM 851 O O . GLU A 1 102 ? -4.739 5.186 25.475 1.00 86.38 102 GLU A O 1
ATOM 856 N N . PRO A 1 103 ? -4.539 7.006 24.159 1.00 85.38 103 PRO A N 1
ATOM 857 C CA . PRO A 1 103 ? -3.157 6.721 23.826 1.00 85.38 103 PRO A CA 1
ATOM 858 C C . PRO A 1 103 ? -2.307 6.739 25.096 1.00 85.38 103 PRO A C 1
ATOM 860 O O . PRO A 1 103 ? -2.437 7.618 25.950 1.00 85.38 103 PRO A O 1
ATOM 863 N N . ILE A 1 104 ? -1.388 5.782 25.214 1.00 85.00 104 ILE A N 1
ATOM 864 C CA . ILE A 1 104 ? -0.388 5.810 26.279 1.00 85.00 104 ILE A CA 1
ATOM 865 C C . ILE A 1 104 ? 0.581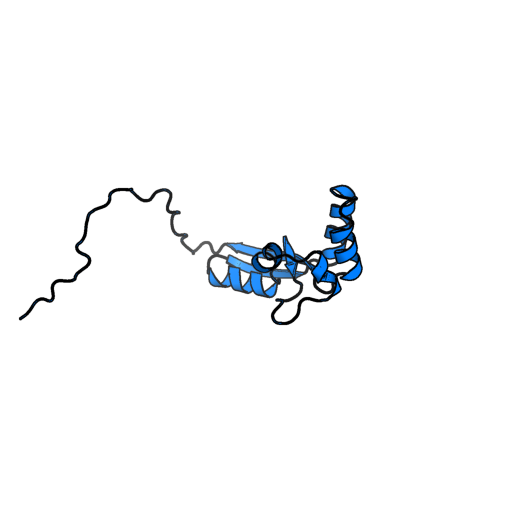 6.955 25.965 1.00 85.00 104 ILE A C 1
ATOM 867 O O . ILE A 1 104 ? 1.503 6.802 25.170 1.00 85.00 104 ILE A O 1
ATOM 871 N N . LEU A 1 105 ? 0.357 8.119 26.577 1.00 88.06 105 LEU A N 1
ATOM 872 C CA . LEU A 1 105 ? 1.195 9.308 26.372 1.00 88.06 105 LEU A CA 1
ATOM 873 C C . LEU A 1 105 ? 2.526 9.218 27.123 1.00 88.06 105 LEU A C 1
ATOM 875 O O .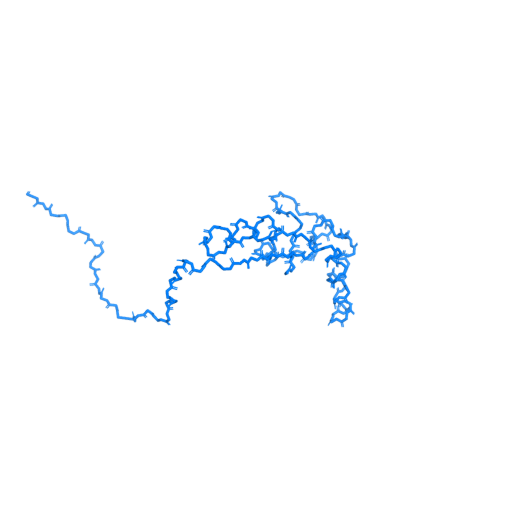 LEU A 1 105 ? 3.536 9.770 26.696 1.00 88.06 105 LEU A O 1
ATOM 879 N N . SER A 1 106 ? 2.526 8.533 28.265 1.00 87.81 106 SER A N 1
ATOM 880 C CA . SER A 1 106 ? 3.731 8.250 29.035 1.00 87.81 106 SER A CA 1
ATOM 881 C C . SER A 1 106 ? 3.552 6.979 29.855 1.00 87.81 106 SER A C 1
ATOM 883 O O . SER A 1 106 ? 2.462 6.681 30.342 1.00 87.81 106 SER A O 1
ATOM 885 N N . VAL A 1 107 ? 4.645 6.241 30.022 1.00 82.44 107 VAL A N 1
ATOM 886 C CA . VAL A 1 107 ? 4.750 5.163 31.004 1.00 82.44 107 VAL A CA 1
ATOM 887 C C . VAL A 1 107 ? 5.676 5.676 32.105 1.00 82.44 107 VAL A C 1
ATOM 889 O O . VAL A 1 107 ? 6.817 6.033 31.802 1.00 82.44 107 VAL A O 1
ATOM 892 N N . PRO A 1 108 ? 5.228 5.761 33.370 1.00 81.69 108 PRO A N 1
ATOM 893 C CA . PRO A 1 108 ? 6.096 6.183 34.461 1.00 81.69 108 PRO A CA 1
ATOM 894 C C . PRO A 1 108 ? 7.336 5.285 34.549 1.00 81.69 108 PRO A C 1
ATOM 896 O O . PRO A 1 108 ? 7.218 4.068 34.658 1.00 81.69 108 PRO A O 1
ATOM 899 N N . ALA A 1 109 ? 8.533 5.877 34.567 1.00 82.56 109 ALA A N 1
ATOM 900 C CA . ALA A 1 109 ? 9.805 5.146 34.652 1.00 82.56 109 ALA A CA 1
ATOM 901 C C . ALA A 1 109 ? 10.106 4.575 36.058 1.00 82.56 109 ALA A C 1
ATOM 903 O O . ALA A 1 109 ? 11.245 4.226 36.368 1.00 82.56 109 ALA A O 1
ATOM 904 N N . GLN A 1 110 ? 9.106 4.510 36.943 1.00 83.00 110 GLN A N 1
ATOM 905 C CA . GLN A 1 110 ? 9.278 4.003 38.300 1.00 83.00 110 GLN A CA 1
ATOM 906 C C . GLN A 1 110 ? 9.417 2.479 38.271 1.00 83.00 110 GLN A C 1
ATOM 908 O O . GLN A 1 110 ? 8.439 1.739 38.196 1.00 83.00 110 GLN A O 1
ATOM 913 N N . TYR A 1 111 ? 10.658 2.007 38.344 1.00 79.94 111 TYR A N 1
ATOM 914 C CA . TYR A 1 111 ? 10.959 0.590 38.480 1.00 79.94 111 TYR A CA 1
ATOM 915 C C . TYR A 1 111 ? 10.813 0.143 39.941 1.00 79.94 111 TYR A C 1
ATOM 917 O O . TYR A 1 111 ? 11.639 0.461 40.796 1.00 79.94 111 TYR A O 1
ATOM 925 N N . LEU A 1 112 ? 9.769 -0.638 40.222 1.00 81.94 112 LEU A N 1
ATOM 926 C CA . LEU A 1 112 ? 9.625 -1.394 41.466 1.00 81.94 112 LEU A CA 1
ATOM 927 C C . LEU A 1 112 ? 10.162 -2.808 41.240 1.00 81.94 112 LEU A C 1
ATOM 929 O O . LEU A 1 112 ? 9.553 -3.600 40.521 1.00 81.94 112 LEU A O 1
ATOM 933 N N . LYS A 1 113 ? 11.300 -3.134 41.866 1.00 84.31 113 LYS A N 1
ATOM 934 C CA . LYS A 1 113 ? 11.885 -4.481 41.828 1.00 84.31 113 LYS A CA 1
ATOM 935 C C . LYS A 1 113 ? 10.871 -5.487 42.382 1.00 84.31 113 LYS A C 1
ATOM 937 O O . LYS A 1 113 ? 10.624 -5.509 43.585 1.00 84.31 113 LYS A O 1
ATOM 942 N N . LYS A 1 114 ? 10.317 -6.337 41.517 1.00 81.50 114 LYS A N 1
ATOM 943 C CA . LYS A 1 114 ? 9.537 -7.512 41.922 1.00 81.50 114 LYS A CA 1
ATOM 944 C C . LYS A 1 114 ? 10.414 -8.762 41.796 1.00 81.50 114 LYS A C 1
ATOM 946 O O . LYS A 1 114 ? 11.119 -8.883 40.792 1.00 81.50 114 LYS A O 1
ATOM 951 N N . PRO A 1 115 ? 10.434 -9.664 42.793 1.00 81.75 115 PRO A N 1
ATOM 952 C CA . PRO A 1 115 ? 11.121 -10.940 42.650 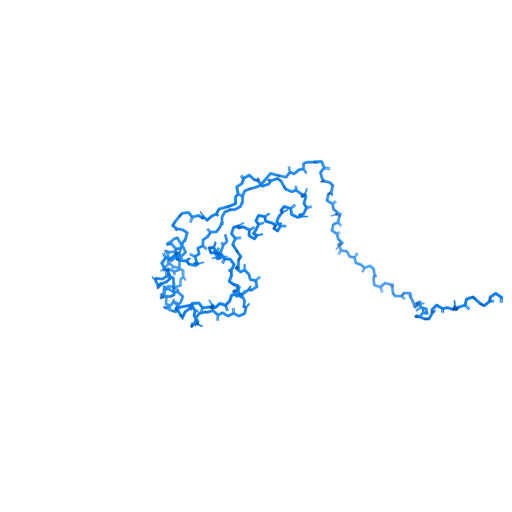1.00 81.75 115 PRO A CA 1
ATOM 953 C C . PRO A 1 115 ? 10.539 -11.700 41.450 1.00 81.75 115 PRO A C 1
ATOM 955 O O . PRO A 1 115 ? 9.326 -11.776 41.280 1.00 81.75 115 PRO A O 1
ATOM 958 N N . LEU A 1 116 ? 11.419 -12.208 40.582 1.00 80.50 116 LEU A N 1
ATOM 959 C CA . LEU A 1 116 ? 11.032 -12.958 39.380 1.00 80.50 116 LEU A CA 1
ATOM 960 C C . LEU A 1 116 ? 10.553 -14.380 39.714 1.00 80.50 116 LEU A C 1
ATOM 962 O O . LEU A 1 116 ? 9.863 -15.002 38.909 1.00 80.50 116 LEU A O 1
ATOM 966 N N . LEU A 1 117 ? 10.910 -14.887 40.899 1.00 81.62 117 LEU A N 1
ATOM 967 C CA . LEU A 1 117 ? 10.430 -16.162 41.415 1.00 81.62 117 LEU A CA 1
ATOM 968 C C . LEU A 1 117 ? 9.085 -15.951 42.120 1.00 81.62 117 LEU A C 1
ATOM 970 O O . LEU A 1 117 ? 8.991 -15.136 43.037 1.00 81.62 117 LEU A O 1
ATOM 974 N N . ARG A 1 118 ? 8.064 -16.719 41.728 1.00 75.00 118 ARG A N 1
ATOM 975 C CA . ARG A 1 118 ? 6.919 -16.964 42.610 1.00 75.00 118 ARG A CA 1
ATOM 976 C C . ARG A 1 118 ? 7.424 -17.882 43.718 1.00 75.00 118 ARG A C 1
ATOM 978 O O . ARG A 1 118 ? 7.904 -18.972 43.410 1.00 75.00 118 ARG A O 1
ATOM 985 N N . GLU A 1 119 ? 7.362 -17.443 44.970 1.00 71.81 119 GLU A N 1
ATOM 986 C CA . GLU A 1 119 ? 7.504 -18.374 46.087 1.00 71.81 119 GLU A CA 1
ATOM 987 C C . GLU A 1 119 ? 6.354 -19.375 45.966 1.00 71.81 119 GLU A C 1
ATOM 989 O O . GLU A 1 119 ? 5.188 -18.992 45.878 1.00 71.81 119 GLU A O 1
ATOM 994 N N . MET A 1 120 ? 6.692 -20.655 45.825 1.00 60.78 120 MET A N 1
ATOM 995 C CA . MET A 1 120 ? 5.702 -21.710 45.957 1.00 60.78 120 MET A CA 1
ATOM 996 C C . MET A 1 120 ? 5.280 -21.708 47.424 1.00 60.78 120 MET A C 1
ATOM 998 O O . MET A 1 120 ? 6.103 -22.021 48.282 1.00 60.78 120 MET A O 1
ATOM 1002 N N . GLU A 1 121 ? 4.037 -21.323 47.713 1.00 60.34 121 GLU A N 1
ATOM 1003 C CA . GLU A 1 121 ? 3.426 -21.641 49.003 1.00 60.34 121 GLU A CA 1
ATOM 1004 C C . GLU A 1 121 ? 3.441 -23.168 49.131 1.00 60.34 121 GLU A C 1
ATOM 1006 O O . GLU A 1 121 ? 2.846 -23.885 48.325 1.00 60.34 121 GLU A O 1
ATOM 1011 N N . VAL A 1 122 ? 4.242 -23.659 50.074 1.00 56.38 122 VAL A N 1
ATOM 1012 C CA . VAL A 1 122 ? 4.226 -25.055 50.499 1.00 56.38 122 VAL A CA 1
ATOM 1013 C C . VAL A 1 122 ? 3.209 -25.119 51.633 1.00 56.38 122 VAL A C 1
ATOM 1015 O O . VAL A 1 122 ? 3.464 -24.547 52.694 1.00 56.38 122 VAL A O 1
ATOM 1018 N N . ASP A 1 123 ? 2.062 -25.744 51.357 1.00 52.47 123 ASP A N 1
ATOM 1019 C CA . ASP A 1 123 ? 1.055 -26.145 52.356 1.00 52.47 123 ASP A CA 1
ATOM 1020 C C . ASP A 1 123 ? 1.644 -27.087 53.424 1.00 52.47 123 ASP A C 1
ATOM 1022 O O . ASP A 1 123 ? 2.484 -27.953 53.068 1.00 52.47 123 ASP A O 1
#

Foldseek 3Di:
DKAWQAQDDDDDDPLCVVPDDVVCNVPHHHLVVVVVVVVVVVFWDWPDRHFDVCQLVVVLVVCCVPPVVPCSVNSSSVVCVRVIIGDIDIDIDTDPPDDDDDDCPDDPPDDDDDPPDDPPPDD

Radius of gyration: 22.48 Å; chains: 1; bounding box: 36×42×70 Å

Sequence (123 aa):
MEVLTDEMEDVLPEHLRAWWTEEQLWSFHSAAWWRRHWDRTGIVEIEEADMLSDGWRRWLDWLRVVAPDNATEVGVLEADAGGHLGYVRVVGRRRGEVQLQEPILSVPAQYLKKPLLREMEVD

Secondary structure (DSSP, 8-state):
-EEESS---S---GGGTTT--HHHHHH---HHHHHHHHHTTSSEEEEEEEEPTTHHHHHHHHHHHH-TT-HHHHHHHHHHTTSSEEEEEEEEEE-TT-PPPPP------------SSPP----

pLDDT: mean 88.41, std 9.21, range [52.47, 97.56]